Protein AF-A0A9Q7AKY5-F1 (afdb_monomer_lite)

Structure (mmCIF, N/CA/C/O backbone):
data_AF-A0A9Q7AKY5-F1
#
_entry.id   AF-A0A9Q7AKY5-F1
#
loop_
_atom_site.group_PDB
_atom_site.id
_atom_site.type_symbol
_atom_site.label_atom_id
_atom_site.label_alt_id
_atom_site.label_comp_id
_atom_site.label_asym_id
_atom_site.label_entity_id
_atom_site.label_seq_id
_atom_site.pdbx_PDB_ins_code
_atom_site.Cartn_x
_atom_site.Cartn_y
_atom_site.Cartn_z
_atom_site.occupancy
_atom_site.B_iso_or_equiv
_atom_site.auth_seq_id
_atom_site.auth_comp_id
_atom_site.auth_asym_id
_atom_site.auth_atom_id
_atom_site.pdbx_PDB_model_num
ATOM 1 N N . MET A 1 1 ? 17.518 -33.436 -75.343 1.00 55.34 1 MET A N 1
ATOM 2 C CA . MET A 1 1 ? 18.205 -33.277 -74.039 1.00 55.34 1 MET A CA 1
ATOM 3 C C . MET A 1 1 ? 17.843 -31.925 -73.401 1.00 55.34 1 MET A C 1
ATOM 5 O O . MET A 1 1 ? 18.730 -31.124 -73.156 1.00 55.34 1 MET A O 1
ATOM 9 N N . ALA A 1 2 ? 16.556 -31.637 -73.156 1.00 53.84 2 ALA A N 1
ATOM 10 C CA . ALA A 1 2 ? 16.113 -30.325 -72.641 1.00 53.84 2 ALA A CA 1
ATOM 11 C C . ALA A 1 2 ? 15.087 -30.401 -71.487 1.00 53.84 2 ALA A C 1
ATOM 13 O O . ALA A 1 2 ? 14.648 -29.368 -71.003 1.00 53.84 2 ALA A O 1
ATOM 14 N N . GLU A 1 3 ? 14.730 -31.599 -71.007 1.00 53.34 3 GLU A N 1
ATOM 15 C CA . GLU A 1 3 ? 13.648 -31.768 -70.015 1.00 53.34 3 GLU A CA 1
ATOM 16 C C . GLU A 1 3 ? 14.138 -32.059 -68.585 1.00 53.34 3 GLU A C 1
ATOM 18 O O . GLU A 1 3 ? 13.374 -31.931 -67.641 1.00 53.34 3 GLU A O 1
ATOM 23 N N . ARG A 1 4 ? 15.430 -32.354 -68.373 1.00 58.09 4 ARG A N 1
ATOM 24 C CA . ARG A 1 4 ? 16.005 -32.574 -67.023 1.00 58.09 4 ARG A CA 1
ATOM 25 C C . ARG A 1 4 ? 16.507 -31.305 -66.320 1.00 58.09 4 ARG A C 1
ATOM 27 O O . ARG A 1 4 ? 17.016 -31.390 -65.209 1.00 58.09 4 ARG A O 1
ATOM 34 N N . MET A 1 5 ? 16.378 -30.137 -66.954 1.00 50.78 5 MET A N 1
ATOM 35 C CA . MET A 1 5 ? 16.888 -28.860 -66.428 1.00 50.78 5 MET A CA 1
ATOM 36 C C . MET A 1 5 ? 15.801 -27.970 -65.793 1.00 50.78 5 MET A C 1
ATOM 38 O O . MET A 1 5 ? 16.128 -26.902 -65.290 1.00 50.78 5 MET A O 1
ATOM 42 N N . MET A 1 6 ? 14.526 -28.396 -65.782 1.00 58.69 6 MET A N 1
ATOM 43 C CA . MET A 1 6 ? 13.438 -27.697 -65.068 1.00 58.69 6 MET A CA 1
ATOM 44 C C . MET A 1 6 ? 13.128 -28.298 -63.688 1.00 58.69 6 MET A C 1
ATOM 46 O O . MET A 1 6 ? 12.829 -27.543 -62.762 1.00 58.69 6 MET A O 1
ATOM 50 N N . ASP A 1 7 ? 13.291 -29.608 -63.490 1.00 59.97 7 ASP A N 1
ATOM 51 C CA . ASP A 1 7 ? 13.010 -30.259 -62.196 1.00 59.97 7 ASP A CA 1
ATOM 52 C C . ASP A 1 7 ? 13.988 -29.870 -61.077 1.00 59.97 7 ASP A C 1
ATOM 54 O O . ASP A 1 7 ? 13.620 -29.847 -59.905 1.00 59.97 7 ASP A O 1
ATOM 58 N N . LEU A 1 8 ? 15.216 -29.468 -61.423 1.00 54.34 8 LEU A N 1
ATOM 59 C CA . LEU A 1 8 ? 16.197 -28.989 -60.441 1.00 54.34 8 LEU A CA 1
ATOM 60 C C . LEU A 1 8 ? 15.835 -27.614 -59.859 1.00 54.34 8 LEU A C 1
ATOM 62 O O . LEU A 1 8 ? 16.284 -27.280 -58.766 1.00 54.34 8 LEU A O 1
ATOM 66 N N . SER A 1 9 ? 14.993 -26.837 -60.549 1.00 58.12 9 SER A N 1
ATOM 67 C CA . SER A 1 9 ? 14.477 -25.572 -60.014 1.00 58.12 9 SER A CA 1
ATOM 68 C C . SER A 1 9 ? 13.349 -25.806 -59.005 1.00 58.12 9 SER A C 1
ATOM 70 O O . SER A 1 9 ? 13.301 -25.125 -57.989 1.00 58.12 9 SER A O 1
ATOM 72 N N . LYS A 1 10 ? 12.509 -26.832 -59.213 1.00 53.19 10 LYS A N 1
ATOM 73 C CA . LYS A 1 10 ? 11.508 -27.279 -58.231 1.00 53.19 10 LYS A CA 1
ATOM 74 C C . LYS A 1 10 ? 12.155 -27.891 -56.987 1.00 53.19 10 LYS A C 1
ATOM 76 O O . LYS A 1 10 ? 11.776 -27.528 -55.879 1.00 53.19 10 LYS A O 1
ATOM 81 N N . LEU A 1 11 ? 13.203 -28.704 -57.156 1.00 52.41 11 LEU A N 1
ATOM 82 C CA . LEU A 1 11 ? 13.925 -29.320 -56.033 1.00 52.41 11 LEU A CA 1
ATOM 83 C C . LEU A 1 11 ? 14.680 -28.289 -55.160 1.00 52.41 11 LEU A C 1
ATOM 85 O O . LEU A 1 11 ? 14.859 -28.489 -53.958 1.00 52.41 11 LEU A O 1
ATOM 89 N N . ALA A 1 12 ? 15.082 -27.155 -55.745 1.00 54.75 12 ALA A N 1
ATOM 90 C CA . ALA A 1 12 ? 15.683 -26.028 -55.025 1.00 54.75 12 ALA A CA 1
ATOM 91 C C . ALA A 1 12 ? 14.652 -25.083 -54.367 1.00 54.75 12 ALA A C 1
ATOM 93 O O . ALA A 1 12 ? 15.025 -24.248 -53.541 1.00 54.75 12 ALA A O 1
ATOM 94 N N . LEU A 1 13 ? 13.365 -25.194 -54.721 1.00 54.97 13 LEU A N 1
ATOM 95 C CA . LEU A 1 13 ? 12.282 -24.360 -54.182 1.00 54.97 13 LEU A CA 1
ATOM 96 C C . LEU A 1 13 ? 11.478 -25.058 -53.072 1.00 54.97 13 LEU A C 1
ATOM 98 O O . LEU A 1 13 ? 10.878 -24.372 -52.249 1.00 54.97 13 LEU A O 1
ATOM 102 N N . GLU A 1 14 ? 11.524 -26.389 -52.979 1.00 54.38 14 GLU A N 1
ATOM 103 C CA . GLU A 1 14 ? 10.888 -27.161 -51.894 1.00 54.38 14 GLU A CA 1
ATOM 104 C C . GLU A 1 14 ? 11.721 -27.180 -50.597 1.00 54.38 14 GLU A C 1
ATOM 106 O O . GLU A 1 14 ? 11.185 -27.354 -49.508 1.00 54.38 14 GLU A O 1
ATOM 111 N N . SER A 1 15 ? 13.026 -26.912 -50.679 1.00 53.88 15 SER A N 1
ATOM 112 C CA . SER A 1 15 ? 13.955 -26.929 -49.535 1.00 53.88 15 SER A CA 1
ATOM 113 C C . SER A 1 15 ? 14.121 -25.573 -48.825 1.00 53.88 15 SER A C 1
ATOM 115 O O . SER A 1 15 ? 14.958 -25.437 -47.934 1.00 53.88 15 SER A O 1
ATOM 117 N N . ARG A 1 16 ? 13.305 -24.562 -49.172 1.00 54.59 16 ARG A N 1
ATOM 118 C CA . ARG A 1 16 ? 13.234 -23.264 -48.461 1.00 54.59 16 ARG A CA 1
ATOM 119 C C . ARG A 1 16 ? 11.987 -23.107 -47.582 1.00 54.59 16 ARG A C 1
ATOM 121 O O . ARG A 1 16 ? 11.799 -22.046 -46.993 1.00 54.59 16 ARG A O 1
ATOM 128 N N . GLN A 1 17 ? 11.157 -24.142 -47.458 1.00 57.50 17 GLN A N 1
ATOM 129 C CA . GLN A 1 17 ? 10.071 -24.192 -46.476 1.00 57.50 17 GLN A CA 1
ATOM 130 C C . GLN A 1 17 ? 10.566 -24.908 -45.220 1.00 57.50 17 GLN A C 1
ATOM 132 O O . GLN A 1 17 ? 10.386 -26.106 -45.046 1.00 57.50 17 GLN A O 1
ATOM 137 N N . GLY A 1 18 ? 11.278 -24.171 -44.376 1.00 48.31 18 GLY A N 1
ATOM 138 C CA . GLY A 1 18 ? 11.857 -24.737 -43.160 1.00 48.31 18 GLY A CA 1
ATOM 139 C C . GLY A 1 18 ? 12.680 -23.740 -42.362 1.00 48.31 18 GLY A C 1
ATOM 140 O O . GLY A 1 18 ? 13.693 -24.105 -41.781 1.00 48.31 18 GLY A O 1
ATOM 141 N N . ILE A 1 19 ? 12.276 -22.472 -42.364 1.00 51.69 19 ILE A N 1
ATOM 142 C CA . ILE A 1 19 ? 12.574 -21.588 -41.242 1.00 51.69 19 ILE A CA 1
ATOM 143 C C . ILE A 1 19 ? 11.210 -21.325 -40.630 1.00 51.69 19 ILE A C 1
ATOM 145 O O . ILE A 1 19 ? 10.528 -20.369 -40.987 1.00 51.69 19 ILE A O 1
ATOM 149 N N . GLU A 1 20 ? 10.772 -22.259 -39.788 1.00 52.59 20 GLU A N 1
ATOM 150 C CA . GLU A 1 20 ? 9.797 -21.927 -38.763 1.00 52.59 20 GLU A CA 1
ATOM 151 C C . GLU A 1 20 ? 10.439 -20.796 -37.961 1.00 52.59 20 GLU A C 1
ATOM 153 O O . GLU A 1 20 ? 11.401 -20.999 -37.214 1.00 52.59 20 GLU A O 1
ATOM 158 N N . GLU A 1 21 ? 9.977 -19.570 -38.208 1.00 58.28 21 GLU A N 1
ATOM 159 C CA . GLU A 1 21 ? 10.180 -18.477 -37.273 1.00 58.28 21 GLU A CA 1
ATOM 160 C C . GLU A 1 21 ? 9.835 -19.029 -35.891 1.00 58.28 21 GLU A C 1
ATOM 162 O O . GLU A 1 21 ? 8.813 -19.711 -35.756 1.00 58.28 21 GLU A O 1
ATOM 167 N N . PRO A 1 22 ? 10.661 -18.792 -34.859 1.00 49.72 22 PRO A N 1
ATOM 168 C CA . PRO A 1 22 ? 10.237 -19.116 -33.520 1.00 49.72 22 PRO A CA 1
ATOM 169 C C . PRO A 1 22 ? 9.008 -18.249 -33.282 1.00 49.72 22 PRO A C 1
ATOM 171 O O . PRO A 1 22 ? 9.127 -17.040 -33.066 1.00 49.72 22 PRO A O 1
ATOM 174 N N . GLU A 1 23 ? 7.831 -18.872 -33.390 1.00 50.50 23 GLU A N 1
ATOM 175 C CA . GLU A 1 23 ? 6.586 -18.430 -32.796 1.00 50.50 23 GLU A CA 1
ATOM 176 C C . GLU A 1 23 ? 7.002 -17.827 -31.467 1.00 50.50 23 GLU A C 1
ATOM 178 O O . GLU A 1 23 ? 7.442 -18.535 -30.551 1.00 50.50 23 GLU A O 1
ATOM 183 N N . ARG A 1 24 ? 6.978 -16.490 -31.402 1.00 58.19 24 ARG A N 1
ATOM 184 C CA . ARG A 1 24 ? 7.056 -15.771 -30.146 1.00 58.19 24 ARG A CA 1
ATOM 185 C C . ARG A 1 24 ? 5.850 -16.279 -29.397 1.00 58.19 24 ARG A C 1
ATOM 187 O O . ARG A 1 24 ? 4.762 -15.721 -29.508 1.00 58.19 24 ARG A O 1
ATOM 194 N N . ARG A 1 25 ? 6.071 -17.350 -28.642 1.00 51.28 25 ARG A N 1
ATOM 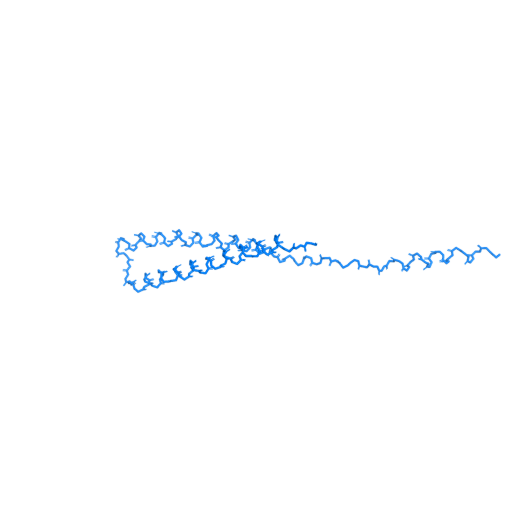195 C CA . ARG A 1 25 ? 5.218 -17.826 -27.583 1.00 51.28 25 ARG A CA 1
ATOM 196 C C . ARG A 1 25 ? 5.254 -16.679 -26.586 1.00 51.28 25 ARG A C 1
ATOM 198 O O . ARG A 1 25 ? 6.032 -16.659 -25.640 1.00 51.28 25 ARG A O 1
ATOM 205 N N . ARG A 1 26 ? 4.449 -15.652 -26.870 1.00 57.66 26 ARG A N 1
ATOM 206 C CA . ARG A 1 26 ? 3.844 -14.799 -25.870 1.00 57.66 26 ARG A CA 1
ATOM 207 C C . ARG A 1 26 ? 3.044 -15.788 -25.056 1.00 57.66 26 ARG A C 1
ATOM 209 O O . ARG A 1 26 ? 1.872 -16.029 -25.315 1.00 57.66 26 ARG A O 1
ATOM 216 N N . THR A 1 27 ? 3.727 -16.436 -24.119 1.00 49.66 27 THR A N 1
ATOM 217 C CA . THR A 1 27 ? 3.099 -16.883 -22.899 1.00 49.66 27 THR A CA 1
ATOM 218 C C . THR A 1 27 ? 2.259 -15.687 -22.500 1.00 49.66 27 THR A C 1
ATOM 220 O O . THR A 1 27 ? 2.807 -14.611 -22.251 1.00 49.66 27 THR A O 1
ATOM 223 N N . ALA A 1 28 ? 0.940 -15.826 -22.583 1.00 55.75 28 ALA A N 1
ATOM 224 C CA . ALA A 1 28 ? 0.005 -14.881 -22.010 1.00 55.75 28 ALA A CA 1
ATOM 225 C C . ALA A 1 28 ? 0.152 -14.988 -20.484 1.00 55.75 28 ALA A C 1
ATOM 227 O O . ALA A 1 28 ? -0.744 -15.425 -19.778 1.00 55.75 28 ALA A O 1
ATOM 228 N N . ALA A 1 29 ? 1.354 -14.702 -19.985 1.00 62.53 29 ALA A N 1
ATOM 229 C CA . ALA A 1 29 ? 1.556 -14.289 -18.626 1.00 62.53 29 ALA A CA 1
ATOM 230 C C . ALA A 1 29 ? 0.873 -12.933 -18.576 1.00 62.53 29 ALA A C 1
ATOM 232 O O . ALA A 1 29 ? 1.258 -12.022 -19.317 1.00 62.53 29 ALA A O 1
ATOM 233 N N . THR A 1 30 ? -0.192 -12.845 -17.787 1.00 69.06 30 THR A N 1
ATOM 234 C CA . THR A 1 30 ? -0.839 -11.577 -17.484 1.00 69.06 30 THR A CA 1
ATOM 235 C C . THR A 1 30 ? 0.266 -10.569 -17.150 1.00 69.06 30 THR A C 1
ATOM 237 O O . THR A 1 30 ? 1.122 -10.889 -16.314 1.00 69.06 30 THR A O 1
ATOM 240 N N . PRO A 1 31 ? 0.342 -9.426 -17.855 1.00 84.94 31 PRO A N 1
ATOM 241 C CA . PRO A 1 31 ? 1.328 -8.396 -17.585 1.00 84.94 31 PRO A CA 1
ATOM 242 C C . PRO A 1 31 ? 1.439 -8.147 -16.082 1.00 84.94 31 PRO A C 1
ATOM 244 O O . PRO A 1 31 ? 0.433 -8.023 -15.390 1.00 84.94 31 PRO A O 1
ATOM 247 N N . PHE A 1 32 ? 2.666 -8.063 -15.567 1.00 83.00 32 PHE A N 1
ATOM 248 C CA . PHE A 1 32 ? 2.909 -7.757 -14.152 1.00 83.00 32 PHE A CA 1
ATOM 249 C C . PHE A 1 32 ? 2.149 -6.499 -13.692 1.00 83.00 32 PHE A C 1
ATOM 251 O O . PHE A 1 32 ? 1.701 -6.438 -12.553 1.00 83.00 32 PHE A O 1
ATOM 258 N N . VAL A 1 33 ? 1.968 -5.531 -14.598 1.00 85.00 33 VAL A N 1
ATOM 259 C CA . VAL A 1 33 ? 1.159 -4.323 -14.384 1.00 85.00 33 VAL A CA 1
ATOM 260 C C . VAL A 1 33 ? -0.286 -4.654 -14.020 1.00 85.00 33 VAL A C 1
ATOM 262 O O . VAL A 1 33 ? -0.786 -4.094 -13.055 1.00 85.00 33 VAL A O 1
ATOM 265 N N . ASP A 1 34 ? -0.921 -5.596 -14.709 1.00 84.62 34 ASP A N 1
ATOM 266 C CA . ASP A 1 34 ? -2.322 -5.957 -14.475 1.00 84.62 34 ASP A CA 1
ATOM 267 C C . ASP A 1 34 ? -2.486 -6.677 -13.126 1.00 84.62 34 ASP A C 1
ATOM 269 O O . ASP A 1 34 ? -3.465 -6.476 -12.409 1.00 84.62 34 ASP A O 1
ATOM 273 N N . ILE A 1 35 ? -1.496 -7.494 -12.742 1.00 87.50 35 ILE A N 1
ATOM 274 C CA . ILE A 1 35 ? -1.456 -8.135 -11.418 1.00 87.50 35 ILE A CA 1
ATOM 275 C C . ILE A 1 35 ? -1.276 -7.069 -10.332 1.00 87.50 35 ILE A C 1
ATOM 277 O O . ILE A 1 35 ? -1.977 -7.088 -9.323 1.00 87.50 35 ILE A O 1
ATOM 281 N N . LEU A 1 36 ? -0.353 -6.128 -10.537 1.00 84.56 36 LEU A N 1
ATOM 282 C CA . LEU A 1 36 ? -0.089 -5.041 -9.599 1.00 84.56 36 LEU A CA 1
ATOM 283 C C . LEU A 1 36 ? -1.309 -4.123 -9.435 1.00 84.56 36 LEU A C 1
ATOM 285 O O . LEU A 1 36 ? -1.629 -3.738 -8.314 1.00 84.56 36 LEU A O 1
ATOM 289 N N . GLU A 1 37 ? -2.000 -3.803 -10.528 1.00 89.88 37 GLU A N 1
ATOM 290 C CA . GLU A 1 37 ? -3.238 -3.021 -10.525 1.00 89.88 37 GLU A CA 1
ATOM 291 C C . GLU A 1 37 ? -4.351 -3.746 -9.762 1.00 89.88 37 GLU A C 1
ATOM 293 O O . GLU A 1 37 ? -4.968 -3.154 -8.876 1.00 89.88 37 GLU A O 1
ATOM 298 N N . GLY A 1 38 ? -4.537 -5.047 -10.011 1.00 91.75 38 GLY A N 1
ATOM 299 C CA . GLY A 1 38 ? -5.501 -5.865 -9.273 1.00 91.75 38 GLY A CA 1
ATOM 300 C C . GLY A 1 38 ? -5.231 -5.888 -7.766 1.00 91.75 38 GLY A C 1
ATOM 301 O O . GLY A 1 38 ? -6.148 -5.700 -6.972 1.00 91.75 38 GLY A O 1
ATOM 302 N N . GLN A 1 39 ? -3.967 -6.039 -7.359 1.00 88.88 39 GLN A N 1
ATOM 303 C CA . GLN A 1 39 ? -3.581 -6.031 -5.943 1.00 88.88 39 GLN A CA 1
ATOM 304 C C . GLN A 1 39 ? -3.725 -4.643 -5.291 1.00 88.88 39 GLN A C 1
ATOM 306 O O . GLN A 1 39 ? -4.105 -4.545 -4.126 1.00 88.88 39 GLN A O 1
ATOM 311 N N . LEU A 1 40 ? -3.467 -3.559 -6.033 1.00 92.19 40 LEU A N 1
ATOM 312 C CA . LEU A 1 40 ? -3.711 -2.186 -5.570 1.00 92.19 40 LEU A CA 1
ATOM 313 C C . LEU A 1 40 ? -5.202 -1.920 -5.332 1.00 92.19 40 LEU A C 1
ATOM 315 O O . LEU A 1 40 ? -5.563 -1.293 -4.335 1.00 92.19 40 LEU A O 1
ATOM 319 N N . MET A 1 41 ? -6.065 -2.402 -6.228 1.00 93.06 41 MET A N 1
ATOM 320 C CA . MET A 1 41 ? -7.516 -2.295 -6.070 1.00 93.06 41 MET A CA 1
ATOM 321 C C . MET A 1 41 ? -8.016 -3.107 -4.871 1.00 93.06 41 MET A C 1
ATOM 323 O O . MET A 1 41 ? -8.806 -2.593 -4.081 1.00 93.06 41 MET A O 1
ATOM 327 N N . GLU A 1 42 ? -7.512 -4.329 -4.700 1.00 90.94 42 GLU A N 1
ATOM 328 C CA . GLU A 1 42 ? -7.858 -5.204 -3.577 1.00 90.94 42 GLU A CA 1
ATOM 329 C C . GLU A 1 42 ? -7.449 -4.589 -2.228 1.00 90.94 42 GLU A C 1
ATOM 331 O O . GLU A 1 42 ? -8.244 -4.551 -1.289 1.00 90.94 42 GLU A O 1
ATOM 336 N N . ALA A 1 43 ? -6.251 -4.005 -2.142 1.00 89.00 43 ALA A N 1
ATOM 337 C CA . ALA A 1 43 ? -5.805 -3.294 -0.945 1.00 89.00 43 ALA A CA 1
ATOM 338 C C . ALA A 1 43 ? -6.698 -2.083 -0.611 1.00 89.00 43 ALA A C 1
ATOM 340 O O . ALA A 1 43 ? -7.001 -1.833 0.557 1.00 89.00 43 ALA A O 1
ATOM 341 N N . ASN A 1 44 ? -7.156 -1.338 -1.623 1.00 91.25 44 ASN A N 1
ATOM 342 C CA . ASN A 1 44 ? -8.079 -0.219 -1.425 1.00 91.25 44 ASN A CA 1
ATOM 343 C C . ASN A 1 44 ? -9.451 -0.683 -0.905 1.00 91.25 44 ASN A C 1
ATOM 345 O O . ASN A 1 44 ? -10.039 -0.035 -0.040 1.00 91.25 44 ASN A O 1
ATOM 349 N N . GLU A 1 45 ? -9.958 -1.811 -1.399 1.00 93.00 45 GLU A N 1
ATOM 350 C CA . GLU A 1 45 ? -11.206 -2.400 -0.908 1.00 93.00 45 GLU A CA 1
ATOM 351 C C . GLU A 1 45 ? -11.074 -2.872 0.549 1.00 93.00 45 GLU A C 1
ATOM 353 O O . GLU A 1 45 ? -11.926 -2.560 1.385 1.00 93.00 45 GLU A O 1
ATOM 358 N N . GLN A 1 46 ? -9.961 -3.527 0.889 1.00 89.06 46 GLN A N 1
ATOM 359 C CA . GLN A 1 46 ? -9.656 -3.940 2.263 1.00 89.06 46 GLN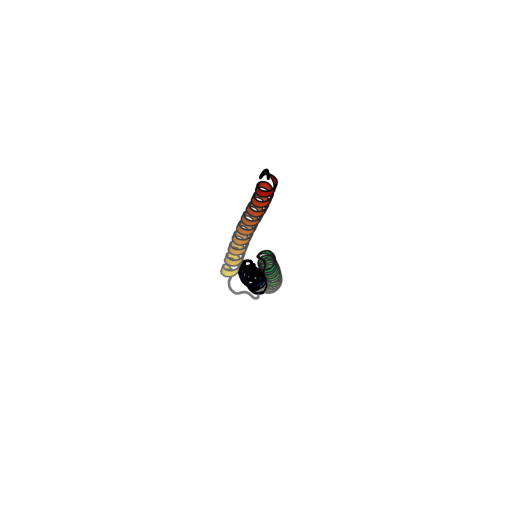 A CA 1
ATOM 360 C C . GLN A 1 46 ? -9.521 -2.748 3.223 1.00 89.06 46 GLN A C 1
ATOM 362 O O . GLN A 1 46 ? -9.981 -2.824 4.366 1.00 89.06 46 GLN A O 1
ATOM 367 N N . GLN A 1 47 ? -8.951 -1.627 2.769 1.00 86.56 47 GLN A N 1
ATOM 368 C CA . GLN A 1 47 ? -8.893 -0.389 3.551 1.00 86.56 47 GLN A CA 1
ATOM 369 C C . GLN A 1 47 ? -10.299 0.157 3.838 1.00 86.56 47 GLN A C 1
ATOM 371 O O . GLN A 1 47 ? -10.596 0.531 4.971 1.00 86.56 47 GLN A O 1
ATOM 376 N N . LEU A 1 48 ? -11.183 0.169 2.836 1.00 91.00 48 LEU A N 1
ATOM 377 C CA . LEU A 1 48 ? -12.550 0.673 2.985 1.00 91.00 48 LEU A CA 1
ATOM 378 C C . LEU A 1 48 ? -13.382 -0.184 3.954 1.00 91.00 48 LEU A C 1
ATOM 380 O O . LEU A 1 48 ? -14.163 0.347 4.747 1.00 91.00 48 LEU A O 1
ATOM 384 N N . LEU A 1 49 ? -13.196 -1.507 3.907 1.00 87.00 49 LEU A N 1
ATOM 385 C CA . LEU A 1 49 ? -13.783 -2.445 4.866 1.00 87.00 49 LEU A CA 1
ATOM 386 C C . LEU A 1 49 ? -13.252 -2.186 6.279 1.00 87.00 49 LEU A C 1
ATOM 388 O O . LEU A 1 49 ? -14.040 -2.018 7.207 1.00 87.00 49 LEU A O 1
ATOM 392 N N . SER A 1 50 ? -11.933 -2.052 6.426 1.00 78.94 50 SER A N 1
ATOM 393 C CA . SER A 1 50 ? -11.285 -1.757 7.710 1.00 78.94 50 SER A CA 1
ATOM 394 C C . SER A 1 50 ? -11.776 -0.442 8.325 1.00 78.94 50 SER A C 1
ATOM 396 O O . SER A 1 50 ? -12.007 -0.373 9.529 1.00 78.94 50 SER A O 1
ATOM 398 N N . ASP A 1 51 ? -12.014 0.596 7.519 1.00 84.19 51 ASP A N 1
ATOM 399 C CA . ASP A 1 51 ? -12.605 1.859 7.980 1.00 84.19 51 ASP A CA 1
ATOM 400 C C . ASP A 1 51 ? -14.043 1.673 8.499 1.00 84.19 51 ASP A C 1
ATOM 402 O O . ASP A 1 51 ? -14.454 2.311 9.476 1.00 84.19 51 ASP A O 1
ATOM 406 N N . GLY A 1 52 ? -14.819 0.792 7.865 1.00 81.25 52 GLY A N 1
ATOM 407 C CA . GLY A 1 52 ? -16.140 0.383 8.341 1.00 81.25 52 GLY A CA 1
ATOM 408 C C . GLY A 1 52 ? -16.067 -0.352 9.679 1.00 81.25 52 GLY A C 1
ATOM 409 O O . GLY A 1 52 ? -16.847 -0.067 10.589 1.00 81.25 52 GLY A O 1
ATOM 410 N N . ASP A 1 53 ? -15.096 -1.243 9.825 1.00 74.56 53 ASP A N 1
ATOM 411 C CA . ASP A 1 53 ? -14.871 -2.049 11.023 1.00 74.56 53 ASP A CA 1
ATOM 412 C C . ASP A 1 53 ? -14.363 -1.189 12.189 1.00 74.56 53 ASP A C 1
ATOM 414 O O . ASP A 1 53 ? -14.856 -1.312 13.309 1.00 74.56 53 ASP A O 1
ATOM 418 N N . MET A 1 54 ? -13.482 -0.220 11.920 1.00 73.69 54 MET A N 1
ATOM 419 C CA . MET A 1 54 ? -13.040 0.784 12.894 1.00 73.69 54 MET A CA 1
ATOM 420 C C . MET A 1 54 ? -14.194 1.656 13.400 1.00 73.69 54 MET A C 1
ATOM 422 O O . MET A 1 54 ? -14.222 2.030 14.574 1.00 73.69 54 MET A O 1
ATOM 426 N N . ARG A 1 55 ? -15.180 1.967 12.551 1.00 74.88 55 ARG A N 1
ATOM 427 C CA . ARG A 1 55 ? -16.392 2.674 12.995 1.00 74.88 55 ARG A CA 1
ATOM 428 C C . ARG A 1 55 ? -17.245 1.808 13.923 1.00 74.88 55 ARG A C 1
ATOM 430 O O . ARG A 1 55 ? -17.758 2.341 14.903 1.00 74.88 55 ARG A O 1
ATOM 437 N N . ARG A 1 56 ? -17.353 0.498 13.664 1.00 67.38 56 ARG A N 1
ATOM 438 C CA . ARG A 1 56 ? -18.042 -0.462 14.555 1.00 67.38 56 ARG A CA 1
ATOM 439 C C . ARG A 1 56 ? -17.299 -0.645 15.889 1.00 67.38 56 ARG A C 1
ATOM 441 O O . ARG A 1 56 ? -17.914 -0.661 16.954 1.00 67.38 56 ARG A O 1
ATOM 448 N N . LEU A 1 57 ? -15.969 -0.650 15.850 1.00 67.75 57 LEU A N 1
ATOM 449 C CA . LEU A 1 57 ? -15.093 -0.619 17.025 1.00 67.75 57 LEU A CA 1
ATOM 450 C C . LEU A 1 57 ? -15.302 0.635 17.881 1.00 67.75 57 LEU A C 1
ATOM 452 O O . LEU A 1 57 ? -15.486 0.531 19.092 1.00 67.75 57 LEU A O 1
ATOM 456 N N . ALA A 1 58 ? -15.335 1.819 17.266 1.00 68.12 58 ALA A N 1
ATOM 457 C CA . ALA A 1 58 ? -15.543 3.084 17.970 1.00 68.12 58 ALA A CA 1
ATOM 458 C C . ALA A 1 58 ? -16.932 3.195 18.630 1.00 68.12 58 ALA A C 1
ATOM 460 O O . ALA A 1 58 ? -17.084 3.919 19.613 1.00 68.12 58 ALA A O 1
ATOM 461 N N . THR A 1 59 ? -17.933 2.459 18.131 1.00 75.50 59 THR A N 1
ATOM 462 C CA . THR A 1 59 ? -19.252 2.335 18.777 1.00 75.50 59 THR A CA 1
ATOM 463 C C . THR A 1 59 ? -19.273 1.381 19.979 1.00 75.50 59 THR A C 1
ATOM 465 O O . THR A 1 59 ? -20.315 1.248 20.617 1.00 75.50 59 THR A O 1
ATOM 468 N N . GLY A 1 60 ? -18.134 0.772 20.332 1.00 58.78 60 GLY A N 1
ATOM 469 C CA . GLY A 1 60 ? -17.982 -0.102 21.500 1.00 58.78 60 GLY A CA 1
ATOM 470 C C . GLY A 1 60 ? -18.258 -1.582 21.229 1.00 58.78 60 GLY A C 1
ATOM 471 O O . GLY A 1 60 ? -18.459 -2.334 22.177 1.00 58.78 60 GLY A O 1
ATOM 472 N N . ASP A 1 61 ? -18.268 -2.003 19.961 1.00 57.97 61 ASP A N 1
ATOM 473 C CA . ASP A 1 61 ? -18.669 -3.351 19.530 1.00 57.97 61 ASP A CA 1
ATOM 474 C C . ASP A 1 61 ? -17.476 -4.293 19.277 1.00 57.97 61 ASP A C 1
ATOM 476 O O . ASP A 1 61 ? -17.479 -5.079 18.332 1.00 57.97 61 ASP A O 1
ATOM 480 N N . VAL A 1 62 ? -16.392 -4.185 20.058 1.00 55.53 62 VAL A N 1
ATOM 481 C CA . VAL A 1 62 ? -15.229 -5.079 19.896 1.00 55.53 62 VAL A CA 1
ATOM 482 C C . VAL A 1 62 ? -14.618 -5.444 21.240 1.00 55.53 62 VAL A C 1
ATOM 484 O O . VAL A 1 62 ? -14.354 -4.594 22.089 1.00 55.53 62 VAL A O 1
ATOM 487 N N . ASN A 1 63 ? -14.386 -6.746 21.395 1.00 57.84 63 ASN A N 1
ATOM 488 C CA . ASN A 1 63 ? -13.969 -7.396 22.632 1.00 57.84 63 ASN A CA 1
ATOM 489 C C . ASN A 1 63 ? -12.438 -7.533 22.784 1.00 57.84 63 ASN A C 1
ATOM 491 O O . ASN A 1 63 ? -11.990 -7.899 23.866 1.00 57.84 63 ASN A O 1
ATOM 495 N N . ASP A 1 64 ? -11.633 -7.207 21.761 1.00 60.91 64 ASP A N 1
ATOM 496 C CA . ASP A 1 64 ? -10.191 -7.506 21.742 1.00 60.91 64 ASP A CA 1
ATOM 497 C C . ASP A 1 64 ? -9.317 -6.353 21.205 1.00 60.91 64 ASP A C 1
ATOM 499 O O . ASP A 1 64 ? -9.185 -6.115 20.007 1.00 60.91 64 ASP A O 1
ATOM 503 N N . ILE A 1 65 ? -8.656 -5.636 22.120 1.00 64.88 65 ILE A N 1
ATOM 504 C CA . ILE A 1 65 ? -7.679 -4.563 21.831 1.00 64.88 65 ILE A CA 1
ATOM 505 C C . ILE A 1 65 ? -6.415 -5.108 21.133 1.00 64.88 65 ILE A C 1
ATOM 507 O O . ILE A 1 65 ? -5.742 -4.386 20.394 1.00 64.88 65 ILE A O 1
ATOM 511 N N . SER A 1 66 ? -6.094 -6.384 21.350 1.00 71.00 66 SER A N 1
ATOM 512 C CA . SER A 1 66 ? -4.921 -7.061 20.783 1.00 71.00 66 SER A CA 1
ATOM 513 C C . SER A 1 66 ? -4.957 -7.104 19.253 1.00 71.00 66 SER A C 1
ATOM 515 O O . SER A 1 66 ? -3.934 -6.867 18.605 1.00 71.00 66 SER A O 1
ATOM 517 N N . ASP A 1 67 ? -6.140 -7.322 18.675 1.00 73.00 67 ASP A N 1
ATOM 518 C CA . ASP A 1 67 ? -6.332 -7.395 17.224 1.00 73.00 67 ASP A CA 1
ATOM 519 C C . ASP A 1 67 ? -6.134 -6.032 16.553 1.00 73.00 67 ASP A C 1
ATOM 521 O O . ASP A 1 67 ? -5.589 -5.943 15.449 1.00 73.00 67 ASP A O 1
ATOM 525 N N . VAL A 1 68 ? -6.484 -4.946 17.249 1.00 78.81 68 VAL A N 1
ATOM 526 C CA . VAL A 1 68 ? -6.268 -3.572 16.773 1.00 78.81 68 VAL A CA 1
ATOM 527 C C . VAL A 1 68 ? -4.773 -3.268 16.683 1.00 78.81 68 VAL A C 1
ATOM 529 O O . VAL A 1 68 ? -4.295 -2.786 15.657 1.00 78.81 68 VAL A O 1
ATOM 532 N N . VAL A 1 69 ? -4.008 -3.594 17.728 1.00 81.81 69 VAL A N 1
ATOM 533 C CA . VAL A 1 69 ? -2.550 -3.378 17.753 1.00 81.81 69 VAL A CA 1
ATOM 534 C C . VAL A 1 69 ? -1.845 -4.222 16.688 1.00 81.81 69 VAL A C 1
ATOM 536 O O . VAL A 1 69 ? -0.924 -3.739 16.020 1.00 81.81 69 VAL A O 1
ATOM 539 N N . LEU A 1 70 ? -2.292 -5.465 16.486 1.00 85.25 70 LEU A N 1
ATOM 540 C CA . LEU A 1 70 ? -1.760 -6.335 15.440 1.00 85.25 70 LEU A CA 1
ATOM 541 C C . LEU A 1 70 ? -2.027 -5.758 14.043 1.00 85.25 70 LEU A C 1
ATOM 543 O O . LEU A 1 70 ? -1.106 -5.687 13.229 1.00 85.25 70 LEU A O 1
ATOM 547 N N . SER A 1 71 ? -3.249 -5.286 13.796 1.00 78.50 71 SER A N 1
ATOM 548 C CA . SER A 1 71 ? -3.649 -4.678 12.522 1.00 78.50 71 SER A CA 1
ATOM 549 C C . SER A 1 71 ? -2.837 -3.419 12.209 1.00 78.50 71 SER A C 1
ATOM 551 O O . SER A 1 71 ? -2.336 -3.261 11.096 1.00 78.50 71 SER A O 1
ATOM 553 N N . VAL A 1 72 ? -2.610 -2.560 13.208 1.00 86.19 72 VAL A N 1
ATOM 554 C CA . VAL A 1 72 ? -1.750 -1.372 13.068 1.00 86.19 72 VAL A CA 1
ATOM 555 C C . VAL A 1 72 ? -0.318 -1.770 12.704 1.00 86.19 72 VAL A C 1
ATOM 557 O O . VAL A 1 72 ? 0.265 -1.220 11.771 1.00 86.19 72 VAL A O 1
ATOM 560 N N . THR A 1 73 ? 0.237 -2.774 13.386 1.00 87.44 73 THR A N 1
ATOM 561 C CA . THR A 1 73 ? 1.610 -3.242 13.141 1.00 87.44 73 THR A CA 1
ATOM 562 C C . THR A 1 73 ? 1.768 -3.835 11.736 1.00 87.44 73 THR A C 1
ATOM 564 O O . THR A 1 73 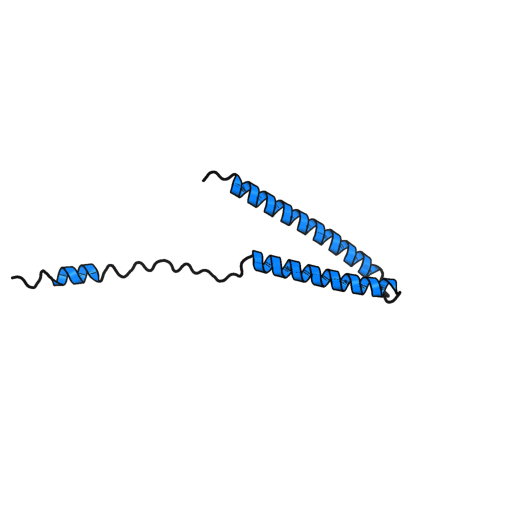? 2.766 -3.582 11.057 1.00 87.44 73 THR A O 1
ATOM 567 N N . GLN A 1 74 ? 0.776 -4.600 11.271 1.00 87.94 74 GLN A N 1
ATOM 568 C CA . GLN A 1 74 ? 0.755 -5.136 9.908 1.00 87.94 74 GLN A CA 1
ATOM 569 C C . GLN A 1 74 ? 0.665 -4.017 8.865 1.00 87.94 74 GLN A C 1
ATOM 571 O O . GLN A 1 74 ? 1.410 -4.045 7.883 1.00 87.94 74 GLN A O 1
ATOM 576 N N . GLY A 1 75 ? -0.170 -3.001 9.104 1.00 91.56 75 GLY A N 1
ATOM 577 C CA . GLY A 1 75 ? -0.287 -1.831 8.233 1.00 91.56 75 GLY A CA 1
ATOM 578 C C . GLY A 1 75 ? 1.025 -1.053 8.102 1.00 91.56 75 GLY A C 1
ATOM 579 O O . GLY A 1 75 ? 1.451 -0.721 6.994 1.00 91.56 75 GLY A O 1
ATOM 580 N N . GLU A 1 76 ? 1.731 -0.826 9.212 1.00 92.94 76 GLU A N 1
ATOM 581 C CA . GLU A 1 76 ? 3.047 -0.182 9.180 1.00 92.94 76 GLU A CA 1
ATOM 582 C C . GLU A 1 76 ? 4.088 -0.987 8.394 1.00 92.94 76 GLU A C 1
ATOM 584 O O . GLU A 1 76 ? 4.919 -0.411 7.686 1.00 92.94 76 GLU A O 1
ATOM 589 N N . LEU A 1 77 ? 4.079 -2.316 8.529 1.00 94.88 77 LEU A N 1
ATOM 590 C CA . LEU A 1 77 ? 4.989 -3.189 7.792 1.00 94.88 77 LEU A CA 1
ATOM 591 C C . LEU A 1 77 ? 4.681 -3.162 6.290 1.00 94.88 77 LEU A C 1
ATOM 593 O O . LEU A 1 77 ? 5.599 -3.016 5.480 1.00 94.88 77 LEU A O 1
ATOM 597 N N . ALA A 1 78 ? 3.402 -3.243 5.920 1.00 93.56 78 ALA A N 1
ATOM 598 C CA . ALA A 1 78 ? 2.951 -3.148 4.536 1.00 93.56 78 ALA A CA 1
ATOM 599 C C . ALA A 1 78 ? 3.386 -1.826 3.891 1.00 93.56 78 ALA A C 1
ATOM 601 O O . ALA A 1 78 ? 3.957 -1.828 2.800 1.00 93.56 78 ALA A O 1
ATOM 602 N N . LEU A 1 79 ? 3.221 -0.703 4.597 1.00 95.38 79 LEU A N 1
ATOM 603 C CA . LEU A 1 79 ? 3.641 0.607 4.105 1.00 95.38 79 LEU A CA 1
ATOM 604 C C . LEU A 1 79 ? 5.152 0.672 3.844 1.00 95.38 79 LEU A C 1
ATOM 606 O O . LEU A 1 79 ? 5.579 1.176 2.804 1.00 95.38 79 LEU A O 1
ATOM 610 N N . ARG A 1 80 ? 5.972 0.132 4.756 1.00 94.50 80 ARG A N 1
ATOM 611 C CA . ARG A 1 80 ? 7.431 0.065 4.562 1.00 94.50 80 ARG A CA 1
ATOM 612 C C . ARG A 1 80 ? 7.791 -0.743 3.319 1.00 94.50 80 ARG A C 1
ATOM 614 O O . ARG A 1 80 ? 8.623 -0.303 2.532 1.00 94.50 80 ARG A O 1
ATOM 621 N N . MET A 1 81 ? 7.133 -1.881 3.104 1.00 95.19 81 MET A N 1
ATOM 622 C CA . MET A 1 81 ? 7.355 -2.697 1.907 1.00 95.19 81 MET A CA 1
ATOM 623 C C . MET A 1 81 ? 6.975 -1.951 0.623 1.00 95.19 81 MET A C 1
ATOM 625 O O . MET A 1 81 ? 7.732 -1.980 -0.345 1.00 95.19 81 MET A O 1
ATOM 629 N N . VAL A 1 82 ? 5.855 -1.223 0.616 1.00 94.38 82 VAL A N 1
ATOM 630 C CA . VAL A 1 82 ? 5.436 -0.408 -0.538 1.00 94.38 82 VAL A CA 1
ATOM 631 C C . VAL A 1 82 ? 6.476 0.660 -0.879 1.00 94.38 82 VAL A C 1
ATOM 633 O O . VAL A 1 82 ? 6.785 0.870 -2.054 1.00 94.38 82 VAL A O 1
ATOM 636 N N . VAL A 1 83 ? 7.055 1.318 0.129 1.00 96.31 83 VAL A N 1
ATOM 637 C CA . VAL A 1 83 ? 8.121 2.309 -0.084 1.00 96.31 83 VAL A CA 1
ATOM 638 C C . VAL A 1 83 ? 9.357 1.669 -0.717 1.00 96.31 83 VAL A C 1
ATOM 640 O O . VAL A 1 83 ? 9.904 2.226 -1.669 1.00 96.31 83 VAL A O 1
ATOM 643 N N . GLU A 1 84 ? 9.767 0.486 -0.261 1.00 95.31 84 GLU A N 1
ATOM 644 C CA . GLU A 1 84 ? 10.896 -0.243 -0.852 1.00 95.31 84 GLU A CA 1
ATOM 645 C C . GLU A 1 84 ? 10.635 -0.644 -2.308 1.00 95.31 84 GLU A C 1
ATOM 647 O O . GLU A 1 84 ? 11.488 -0.441 -3.176 1.00 95.31 84 GLU A O 1
ATOM 652 N N . VAL A 1 85 ? 9.429 -1.130 -2.616 1.00 94.00 85 VAL A N 1
ATOM 653 C CA . VAL A 1 85 ? 9.030 -1.445 -3.995 1.00 94.00 85 VAL A CA 1
ATOM 654 C C . VAL A 1 85 ? 9.062 -0.189 -4.865 1.00 94.00 85 VAL A C 1
ATOM 656 O O . VAL A 1 85 ? 9.658 -0.208 -5.943 1.00 94.00 85 VAL A O 1
ATOM 659 N N . ARG A 1 86 ? 8.500 0.933 -4.390 1.00 91.88 86 ARG A N 1
ATOM 660 C CA . ARG A 1 86 ? 8.565 2.225 -5.093 1.00 91.88 86 ARG A CA 1
ATOM 661 C C . ARG A 1 86 ? 10.012 2.620 -5.382 1.00 91.88 86 ARG A C 1
ATOM 663 O O . ARG A 1 86 ? 10.319 3.010 -6.507 1.00 91.88 86 ARG A O 1
ATOM 670 N N . ASN A 1 87 ? 10.893 2.519 -4.389 1.00 95.12 87 ASN A N 1
ATOM 671 C CA . ASN A 1 87 ? 12.304 2.863 -4.544 1.00 95.12 87 ASN A CA 1
ATOM 672 C C . ASN A 1 87 ? 12.968 1.997 -5.620 1.00 95.12 87 ASN A C 1
ATOM 674 O O . ASN A 1 87 ? 13.642 2.531 -6.500 1.00 95.12 87 ASN A O 1
ATOM 678 N N . LYS A 1 88 ? 12.714 0.683 -5.613 1.00 92.25 88 LYS A N 1
ATOM 679 C CA . LYS A 1 88 ? 13.254 -0.247 -6.614 1.00 92.25 88 LYS A CA 1
ATOM 680 C C . LYS A 1 88 ? 12.72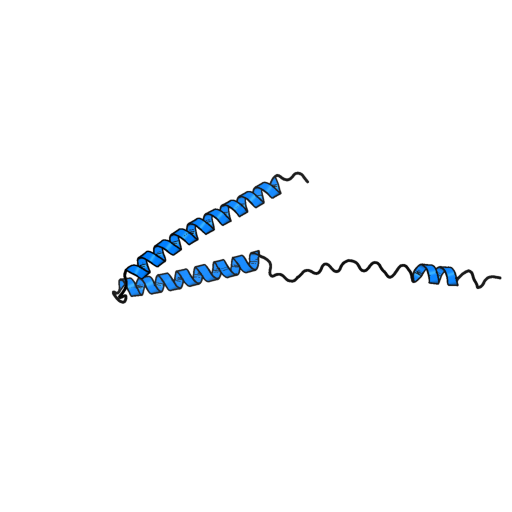7 0.014 -8.020 1.00 92.25 88 LYS A C 1
ATOM 682 O O . LYS A 1 88 ? 13.490 -0.080 -8.976 1.00 92.25 88 LYS A O 1
ATOM 687 N N . LEU A 1 89 ? 11.462 0.402 -8.164 1.00 90.38 89 LEU A N 1
ATOM 688 C CA . LEU A 1 89 ? 10.894 0.788 -9.458 1.00 90.38 89 LEU A CA 1
ATOM 689 C C . LEU A 1 89 ? 11.525 2.080 -9.997 1.00 90.38 89 LEU A C 1
ATOM 691 O O . LEU A 1 89 ? 11.860 2.158 -11.180 1.00 90.38 89 LEU A O 1
ATOM 695 N N . VAL A 1 90 ? 11.740 3.077 -9.133 1.00 92.81 90 VAL A N 1
ATOM 696 C CA . VAL A 1 90 ? 12.431 4.322 -9.508 1.00 92.81 90 VAL A CA 1
ATOM 697 C C . VAL A 1 90 ? 13.883 4.039 -9.902 1.00 92.81 90 VAL A C 1
ATOM 699 O O . VAL A 1 90 ? 14.353 4.555 -10.914 1.00 92.81 90 VAL A O 1
ATOM 702 N N . GLU A 1 91 ? 14.583 3.196 -9.145 1.00 91.50 91 GLU A N 1
ATOM 703 C CA . GLU A 1 91 ? 15.947 2.755 -9.450 1.00 91.50 91 GLU A CA 1
ATOM 704 C C . GLU A 1 91 ? 16.016 2.004 -10.787 1.00 91.50 91 GLU A C 1
ATOM 706 O O . GLU A 1 91 ? 16.899 2.276 -11.602 1.00 91.50 91 GLU A O 1
ATOM 711 N N . ALA A 1 92 ? 15.061 1.111 -11.058 1.00 89.44 92 ALA A N 1
ATOM 712 C CA . ALA A 1 92 ? 14.968 0.396 -12.326 1.00 89.44 92 ALA A CA 1
ATOM 713 C C . ALA A 1 92 ? 14.766 1.367 -13.499 1.00 89.44 92 ALA A C 1
ATOM 715 O O . ALA A 1 92 ? 15.476 1.272 -14.498 1.00 89.44 92 ALA A O 1
ATOM 716 N N . TYR A 1 93 ? 13.877 2.358 -13.359 1.00 91.31 93 TYR A N 1
ATOM 717 C CA . TYR A 1 93 ? 13.693 3.400 -14.373 1.00 91.31 93 TYR A CA 1
ATOM 718 C C . TYR A 1 93 ? 14.978 4.205 -14.611 1.00 91.31 93 TYR A C 1
ATOM 720 O O . TYR A 1 93 ? 15.401 4.387 -15.753 1.00 91.31 93 TYR A O 1
ATOM 728 N N . GLN A 1 94 ? 15.632 4.657 -13.537 1.00 89.31 94 GLN A N 1
ATOM 729 C CA . GLN A 1 94 ? 16.891 5.397 -13.635 1.00 89.31 94 GLN A CA 1
ATOM 730 C C . GLN A 1 94 ? 17.991 4.561 -14.297 1.00 89.31 94 GLN A C 1
ATOM 732 O O . GLN A 1 94 ? 18.753 5.088 -15.104 1.00 89.31 94 GLN A O 1
ATOM 737 N N . THR A 1 95 ? 18.060 3.268 -13.986 1.00 85.56 95 THR A N 1
ATOM 738 C CA . THR A 1 95 ? 19.023 2.326 -14.570 1.00 85.56 95 THR A CA 1
ATOM 739 C C . THR A 1 95 ? 18.778 2.139 -16.065 1.00 85.56 95 THR A C 1
ATOM 741 O O . THR A 1 95 ? 19.713 2.272 -16.851 1.00 85.56 95 THR A O 1
ATOM 744 N N . LEU A 1 96 ? 17.528 1.913 -16.481 1.00 85.31 96 LEU A N 1
ATOM 745 C CA . LEU A 1 96 ? 17.158 1.808 -17.897 1.00 85.31 96 LEU A CA 1
ATOM 746 C C . LEU A 1 96 ? 17.445 3.108 -18.662 1.00 85.31 96 LEU A C 1
ATOM 748 O O . LEU A 1 96 ? 17.932 3.059 -19.784 1.00 85.31 96 LEU A O 1
ATOM 752 N N . SER A 1 97 ? 17.211 4.268 -18.041 1.00 84.88 97 SER A N 1
ATOM 753 C CA . SER A 1 97 ? 17.509 5.576 -18.638 1.00 84.88 97 SER A CA 1
ATOM 754 C C . SER A 1 97 ? 19.007 5.862 -18.777 1.00 84.88 97 SER A C 1
ATOM 756 O O . SER A 1 97 ? 19.381 6.707 -19.588 1.00 84.88 97 SER A O 1
ATOM 758 N N . ARG A 1 98 ? 19.852 5.240 -17.948 1.00 80.12 98 ARG A N 1
ATOM 759 C CA . ARG A 1 98 ? 21.306 5.459 -17.927 1.00 80.12 98 ARG A CA 1
ATOM 760 C C . ARG A 1 98 ? 22.089 4.394 -18.679 1.00 80.12 98 ARG A C 1
ATOM 762 O O . ARG A 1 98 ? 23.285 4.593 -18.856 1.00 80.12 98 ARG A O 1
ATOM 769 N N . MET A 1 99 ? 21.462 3.294 -19.099 1.00 82.81 99 MET A N 1
ATOM 770 C CA . MET A 1 99 ? 22.091 2.363 -20.030 1.00 82.81 99 MET A CA 1
ATOM 771 C C . MET A 1 99 ? 22.292 3.090 -21.368 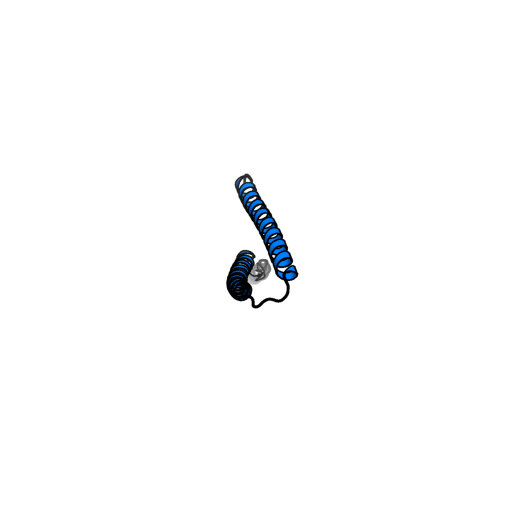1.00 82.81 99 MET A C 1
ATOM 773 O O . MET A 1 99 ? 21.299 3.440 -22.009 1.00 82.81 99 MET A O 1
ATOM 777 N N . PRO A 1 100 ? 23.541 3.360 -21.793 1.00 61.69 100 PRO A N 1
ATOM 778 C CA . PRO A 1 100 ? 23.769 3.757 -23.169 1.00 61.69 100 PRO A CA 1
ATOM 779 C C . PRO A 1 100 ? 23.406 2.555 -24.048 1.00 61.69 100 PRO A C 1
ATOM 781 O O . PRO A 1 100 ? 23.859 1.439 -23.784 1.00 61.69 100 PRO A O 1
ATOM 784 N N . VAL A 1 101 ? 22.535 2.781 -25.031 1.00 63.06 101 VAL A N 1
ATOM 785 C C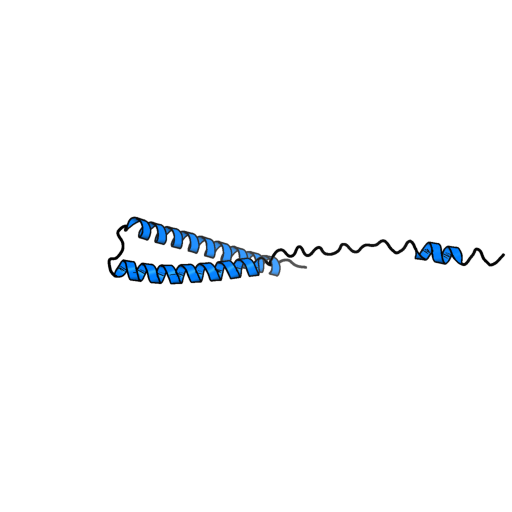A . VAL A 1 101 ? 22.298 1.826 -26.123 1.00 63.06 101 VAL A CA 1
ATOM 786 C C . VAL A 1 101 ? 23.546 1.649 -26.976 1.00 63.06 101 VAL A C 1
ATOM 788 O O . VAL A 1 101 ? 24.318 2.629 -27.101 1.00 63.06 101 VAL A O 1
#

Foldseek 3Di:
DPPVVVVVVVVVVVVPPPPPPPPPPPPPPPPPVVVVVVVVVVVVVVVVVVVVVVVCVVVVNDDDPPVVVVVVVVVVVVVVVVVVVVVVVVVVVVVVVPPDD

Secondary structure (DSSP, 8-state):
--STTSHHHHHTTGGG---------------HHHHHHHHHHHHHHHHHHHHHHHHHHHTT--S-HHHHHHHHHHHHHHHHHHHHHHHHHHHHHHHHHHS--

pLDDT: mean 74.99, std 16.02, range [48.31, 96.31]

InterPro domains:
  IPR001624 Flagellar hook-basal body complex protein FliE [MF_00724] (3-101)
  IPR001624 Flagellar hook-basal body complex protein FliE [PF02049] (22-101)
  IPR001624 Flagellar hook-basal body complex protein FliE [PR01006] (31-47)
  IPR001624 Flagellar hook-basal body complex protein FliE [PR01006] (65-81)
  IPR001624 Flagellar hook-basal body complex protein FliE [PR01006] (86-99)
  IPR001624 Flagellar hook-basal body complex protein FliE [PTHR34653] (20-101)

Sequence (101 aa):
MAERMMDLSKLALESRQGIEEPERRRTAATPFVDILEGQLMEANEQQLLSDGDMRRLATGDVNDISDVVLSVTQGELALRMVVEVRNKLVEAYQTLSRMPV

Radius of gyration: 30.71 Å; chains: 1; bounding box: 43×39×97 Å

Organism: NCBI:txid3029084